Protein AF-A0A1Z4JRI4-F1 (afdb_monomer)

Radius of gyration: 15.13 Å; Cα contacts (8 Å, |Δi|>4): 203; chains: 1; bounding box: 35×37×34 Å

Nearest PDB structures (foldseek):
  8v55-assembly1_A  TM=1.954E-01  e=2.857E-01  Homo sapiens
  5c51-assembly1_A  TM=2.049E-01  e=9.123E-01  Homo sapiens
  4ztz-assembly1_A  TM=2.047E-01  e=9.698E-01  Homo sapiens
  5c53-assembly1_A  TM=2.052E-01  e=1.031E+00  Homo sapiens

Structure (mmCIF, N/CA/C/O backbone):
data_AF-A0A1Z4JRI4-F1
#
_entry.id   AF-A0A1Z4JRI4-F1
#
loop_
_atom_site.group_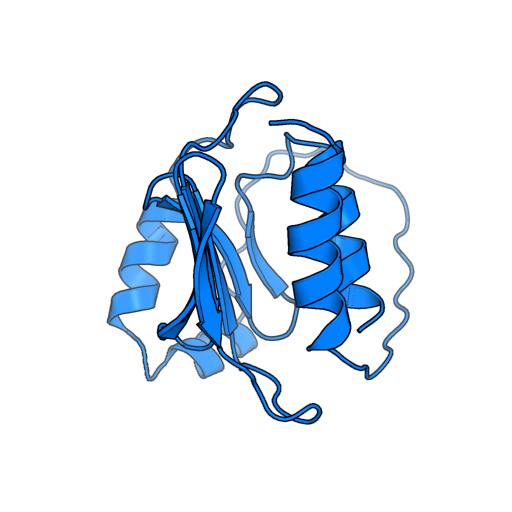PDB
_atom_site.id
_atom_site.type_symbol
_atom_site.label_atom_id
_atom_site.label_alt_id
_atom_site.label_comp_id
_atom_site.label_asym_id
_atom_site.label_entity_id
_atom_site.label_seq_id
_atom_site.pdbx_PDB_ins_code
_atom_site.Cartn_x
_atom_site.Cartn_y
_atom_site.Cartn_z
_atom_site.occupancy
_atom_site.B_iso_or_equiv
_atom_site.auth_seq_id
_atom_site.auth_comp_id
_atom_site.auth_asym_id
_atom_site.auth_atom_id
_atom_site.pdbx_PDB_model_num
ATOM 1 N N . MET A 1 1 ? -8.953 -6.701 13.574 1.00 52.91 1 MET A N 1
ATOM 2 C CA . MET A 1 1 ? -8.104 -7.818 13.108 1.00 52.91 1 MET A CA 1
ATOM 3 C C . MET A 1 1 ? -7.362 -8.381 14.302 1.00 52.91 1 MET A C 1
ATOM 5 O O . MET A 1 1 ? -7.036 -7.604 15.188 1.00 52.91 1 MET A O 1
ATOM 9 N N . SER A 1 2 ? -7.157 -9.695 14.372 1.00 51.41 2 SER A N 1
ATOM 10 C CA . SER A 1 2 ? -6.304 -10.278 15.411 1.00 51.41 2 SER A CA 1
ATOM 11 C C . SER A 1 2 ? -4.833 -10.027 15.081 1.00 51.41 2 SER A C 1
ATOM 13 O O . SER A 1 2 ? -4.451 -10.057 13.910 1.00 51.41 2 SER A O 1
ATOM 15 N N . ASP A 1 3 ? -3.997 -9.856 16.104 1.00 57.44 3 ASP A N 1
ATOM 16 C CA . ASP A 1 3 ? -2.539 -9.724 15.955 1.00 57.44 3 ASP A CA 1
ATOM 17 C C . ASP A 1 3 ? -1.917 -10.874 15.135 1.00 57.44 3 ASP A C 1
ATOM 19 O O . ASP A 1 3 ? -0.924 -10.688 14.437 1.00 57.44 3 ASP A O 1
ATOM 23 N N . SER A 1 4 ? -2.537 -12.061 15.146 1.00 60.47 4 SER A N 1
ATOM 24 C CA . SER A 1 4 ? -2.074 -13.254 14.420 1.00 60.47 4 SER A CA 1
ATOM 25 C C . SER A 1 4 ? -2.107 -13.123 12.896 1.00 60.47 4 SER A C 1
ATOM 27 O O . SER A 1 4 ? -1.266 -13.692 12.206 1.00 60.47 4 SER A O 1
ATOM 29 N N . LEU A 1 5 ? -3.093 -12.407 12.362 1.00 58.53 5 LEU A N 1
ATOM 30 C CA . LEU A 1 5 ? -3.276 -12.255 10.923 1.00 58.53 5 LEU A CA 1
ATOM 31 C C . LEU A 1 5 ? -2.278 -11.246 10.352 1.00 58.53 5 LEU A C 1
ATOM 33 O O . LEU A 1 5 ? -1.738 -11.444 9.266 1.00 58.53 5 LEU A O 1
ATOM 37 N N . TRP A 1 6 ? -1.968 -10.210 11.131 1.00 60.69 6 TRP A N 1
ATOM 38 C CA . TRP A 1 6 ? -0.897 -9.283 10.797 1.00 60.69 6 TRP A CA 1
ATOM 39 C C . TRP A 1 6 ? 0.456 -9.973 10.800 1.00 60.69 6 TRP A C 1
ATOM 41 O O . TRP A 1 6 ? 1.184 -9.867 9.820 1.00 60.69 6 TRP A O 1
ATOM 51 N N . GLN A 1 7 ? 0.749 -10.786 11.816 1.00 64.38 7 GLN A N 1
ATOM 52 C CA . GLN A 1 7 ? 1.967 -11.598 11.824 1.00 64.38 7 GLN A CA 1
ATOM 53 C C . G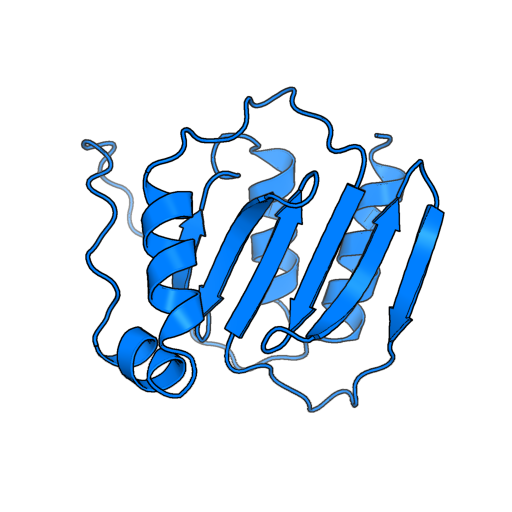LN A 1 7 ? 2.091 -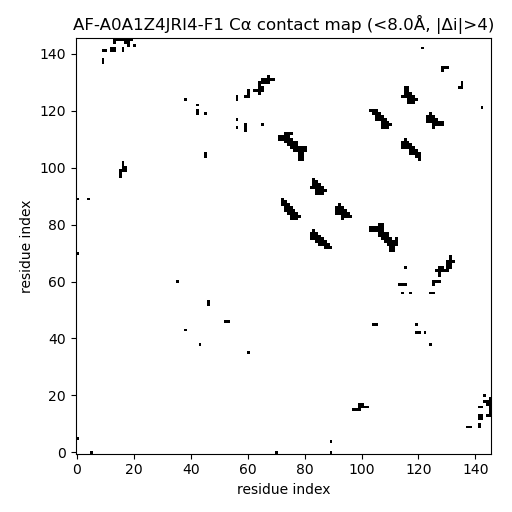12.478 10.570 1.00 64.38 7 GLN A C 1
ATOM 55 O O . GLN A 1 7 ? 3.185 -12.589 10.029 1.00 64.38 7 GLN A O 1
ATOM 60 N N . GLN A 1 8 ? 0.990 -13.034 10.053 1.00 63.03 8 GLN A N 1
ATOM 61 C CA . GLN A 1 8 ? 1.003 -13.811 8.807 1.00 63.03 8 GLN A CA 1
ATOM 62 C C . GLN A 1 8 ? 1.296 -12.963 7.565 1.00 63.03 8 GLN A C 1
ATOM 64 O O . GLN A 1 8 ? 2.129 -13.364 6.755 1.00 63.03 8 GLN A O 1
ATOM 69 N N . ILE A 1 9 ? 0.662 -11.792 7.416 1.00 63.28 9 ILE A N 1
ATOM 70 C CA . ILE A 1 9 ? 0.953 -10.867 6.305 1.00 63.28 9 ILE A CA 1
ATOM 71 C C . ILE A 1 9 ? 2.429 -10.450 6.353 1.00 63.28 9 ILE A C 1
ATOM 73 O O . ILE A 1 9 ? 3.139 -10.550 5.356 1.00 63.28 9 ILE A O 1
ATOM 77 N N . MET A 1 10 ? 2.925 -10.079 7.533 1.00 65.50 10 MET A N 1
ATOM 78 C CA . MET A 1 10 ? 4.305 -9.628 7.728 1.00 65.50 10 MET A CA 1
ATOM 79 C C . MET A 1 10 ? 5.334 -10.747 7.586 1.00 65.50 10 MET A C 1
ATOM 81 O O . MET A 1 10 ? 6.461 -10.503 7.163 1.00 65.50 10 MET A O 1
ATOM 85 N N . GLN A 1 11 ? 4.970 -11.982 7.928 1.00 67.19 11 GLN A N 1
ATOM 86 C CA . GLN A 1 11 ? 5.794 -13.155 7.663 1.00 67.19 11 GLN A CA 1
ATOM 87 C C . GLN A 1 11 ? 5.913 -13.412 6.158 1.00 67.19 11 GLN A C 1
ATOM 89 O O . GLN A 1 11 ? 7.010 -13.703 5.694 1.00 67.19 11 GLN A O 1
ATOM 94 N N . GLN A 1 12 ? 4.825 -13.265 5.398 1.00 63.75 12 GLN A N 1
ATOM 95 C CA . GLN A 1 12 ? 4.858 -13.415 3.942 1.00 63.75 12 GLN A CA 1
ATOM 96 C C . GLN A 1 12 ? 5.705 -12.322 3.282 1.00 63.75 12 GLN A C 1
ATOM 98 O O . GLN A 1 12 ? 6.562 -12.628 2.462 1.00 63.75 12 GLN A O 1
ATOM 103 N N . VAL A 1 13 ? 5.562 -11.063 3.706 1.00 59.31 13 VAL A N 1
ATOM 104 C CA . VAL A 1 13 ? 6.414 -9.963 3.218 1.00 59.31 13 VAL A CA 1
ATOM 105 C C . VAL A 1 13 ? 7.898 -10.228 3.521 1.00 59.31 13 VAL A C 1
ATOM 107 O O . VAL A 1 13 ? 8.738 -10.097 2.631 1.00 59.31 13 VAL A O 1
ATOM 110 N N . ARG A 1 14 ? 8.223 -10.688 4.740 1.00 59.31 14 ARG A N 1
ATOM 111 C CA . ARG A 1 14 ? 9.603 -11.027 5.139 1.00 59.31 14 ARG A CA 1
ATOM 112 C C . ARG A 1 14 ? 10.195 -12.216 4.393 1.00 59.31 14 ARG A C 1
ATOM 114 O O . ARG A 1 14 ? 11.386 -12.230 4.133 1.00 59.31 14 ARG A O 1
ATOM 121 N N . GLN A 1 15 ? 9.402 -13.229 4.059 1.00 54.66 15 GLN A N 1
ATOM 122 C CA . GLN A 1 15 ? 9.904 -14.390 3.314 1.00 54.66 15 GLN A CA 1
ATOM 123 C C . GLN A 1 15 ? 10.306 -14.049 1.873 1.00 54.66 15 GLN A C 1
ATOM 125 O O . GLN A 1 15 ? 11.030 -14.825 1.250 1.00 54.66 15 GLN A O 1
ATOM 130 N N . HIS A 1 16 ? 9.860 -12.902 1.360 1.00 52.66 16 HIS A N 1
ATOM 131 C CA . HIS A 1 16 ? 10.051 -12.492 -0.028 1.00 52.66 16 HIS A CA 1
ATOM 132 C C . HIS A 1 16 ? 10.887 -11.217 -0.196 1.00 52.66 16 HIS A C 1
ATOM 134 O O . HIS A 1 16 ? 11.022 -10.735 -1.316 1.00 52.66 16 HIS A O 1
ATOM 140 N N . SER A 1 17 ? 11.491 -10.727 0.889 1.00 40.75 17 SER A N 1
ATOM 141 C CA . SER A 1 17 ? 12.448 -9.616 0.898 1.00 40.75 17 SER A CA 1
ATOM 142 C C . SER A 1 17 ? 13.732 -10.130 1.584 1.00 40.75 17 SER A C 1
ATOM 144 O O . SER A 1 17 ? 13.640 -10.620 2.709 1.00 40.75 17 SER A O 1
ATOM 146 N N . ALA A 1 18 ? 14.893 -10.144 0.911 1.00 44.34 18 ALA A N 1
ATOM 147 C CA . ALA A 1 18 ? 16.208 -10.368 1.551 1.00 44.34 18 ALA A CA 1
ATOM 148 C C . ALA A 1 18 ? 17.292 -9.380 1.020 1.00 44.34 18 ALA A C 1
ATOM 150 O O . ALA A 1 18 ? 17.251 -9.051 -0.160 1.00 44.34 18 ALA A O 1
ATOM 151 N N . PRO A 1 19 ? 18.306 -8.970 1.820 1.00 50.72 19 PRO A N 1
ATOM 152 C CA . PRO A 1 19 ? 18.624 -7.551 2.065 1.00 50.72 19 PRO A CA 1
ATOM 153 C C . PRO A 1 19 ? 19.876 -7.003 1.352 1.00 50.72 19 PRO A C 1
ATOM 155 O O . PRO A 1 19 ? 20.811 -7.748 1.051 1.00 50.72 19 PRO A O 1
ATOM 158 N N . GLU A 1 20 ? 19.979 -5.668 1.264 1.00 37.22 20 GLU A N 1
ATOM 159 C CA . GLU A 1 20 ? 21.269 -4.962 1.338 1.00 37.22 20 GLU A CA 1
ATOM 160 C C . GLU A 1 20 ? 21.181 -3.778 2.322 1.00 37.22 20 GLU A C 1
ATOM 162 O O . GLU A 1 20 ? 20.343 -2.885 2.210 1.00 37.22 20 GLU A O 1
ATOM 167 N N . VAL A 1 21 ? 22.038 -3.836 3.344 1.00 36.12 21 VAL A N 1
ATOM 168 C CA . VAL A 1 21 ? 22.088 -2.964 4.524 1.00 36.12 21 VAL A CA 1
ATOM 169 C C . VAL A 1 21 ? 22.650 -1.588 4.172 1.00 36.12 21 VAL A C 1
ATOM 171 O O . VAL A 1 21 ? 23.782 -1.492 3.700 1.00 36.12 21 VAL A O 1
ATOM 174 N N . ILE A 1 22 ? 21.939 -0.518 4.539 1.00 34.94 22 ILE A N 1
ATOM 175 C CA . ILE A 1 22 ? 22.561 0.773 4.860 1.00 34.94 22 ILE A CA 1
ATOM 176 C C . ILE A 1 22 ? 22.032 1.223 6.225 1.00 34.94 22 ILE A C 1
ATOM 178 O O . ILE A 1 22 ? 20.912 1.709 6.354 1.00 34.94 22 ILE A O 1
ATOM 182 N N . GLU A 1 23 ? 22.863 1.057 7.256 1.00 38.56 23 GLU A N 1
ATOM 183 C CA . GLU A 1 23 ? 22.691 1.733 8.540 1.00 38.56 23 GLU A CA 1
ATOM 184 C C . GLU A 1 23 ? 22.886 3.241 8.334 1.00 38.56 23 GLU A C 1
ATOM 186 O O . GLU A 1 23 ? 23.992 3.691 8.027 1.00 38.56 23 GLU A O 1
ATOM 191 N N . GLN A 1 24 ? 21.840 4.040 8.545 1.00 36.19 24 GLN A N 1
ATOM 192 C CA . GLN A 1 24 ? 22.012 5.451 8.882 1.00 36.19 24 GLN A CA 1
ATOM 193 C C . GLN A 1 24 ? 21.203 5.807 10.129 1.00 36.19 24 GLN A C 1
ATOM 195 O O . GLN A 1 24 ? 19.977 5.806 10.147 1.00 36.19 24 GLN A O 1
ATOM 200 N N . SER A 1 25 ? 21.983 6.079 11.174 1.00 38.25 25 SER A N 1
ATOM 201 C CA . SER A 1 25 ? 21.680 6.756 12.432 1.00 38.25 25 SER A CA 1
ATOM 202 C C . SER A 1 25 ? 20.532 7.769 12.341 1.00 38.25 25 SER A C 1
ATOM 204 O O . SER A 1 25 ? 20.652 8.783 11.655 1.00 38.25 25 SER A O 1
ATOM 206 N N . LEU A 1 26 ? 19.465 7.530 13.104 1.00 39.00 26 LEU A N 1
ATOM 207 C CA . LEU A 1 26 ? 18.416 8.507 13.394 1.00 39.00 26 LEU A CA 1
ATOM 208 C C . LEU A 1 26 ? 18.756 9.205 14.715 1.00 39.00 26 LEU A C 1
ATOM 210 O O . LEU A 1 26 ? 18.611 8.619 15.785 1.00 39.00 26 LEU A O 1
ATOM 214 N N . ASP A 1 27 ? 19.235 10.445 14.618 1.00 40.03 27 ASP A N 1
ATOM 215 C CA . ASP A 1 27 ? 19.295 11.372 15.747 1.00 40.03 27 ASP A CA 1
ATOM 216 C C . ASP A 1 27 ? 17.917 12.017 15.961 1.00 40.03 27 ASP A C 1
ATOM 218 O O . ASP A 1 27 ? 17.269 12.487 15.022 1.00 40.03 27 ASP A O 1
ATOM 222 N N . ASP A 1 28 ? 17.504 12.066 17.226 1.00 44.88 28 ASP A N 1
ATOM 223 C CA . ASP A 1 28 ? 16.337 12.787 17.722 1.00 44.88 28 ASP A CA 1
ATOM 224 C C . ASP A 1 28 ? 16.393 14.277 17.353 1.00 44.88 28 ASP A C 1
ATOM 226 O O . ASP A 1 28 ? 17.302 14.989 17.808 1.00 44.88 28 ASP A O 1
ATOM 230 N N . ARG A 1 29 ? 15.375 14.755 16.618 1.00 44.09 29 ARG A N 1
ATOM 231 C CA . ARG A 1 29 ? 14.627 16.017 16.834 1.00 44.09 29 ARG A CA 1
ATOM 232 C C . ARG A 1 29 ? 13.884 16.452 15.568 1.00 44.09 29 ARG A C 1
ATOM 234 O O . ARG A 1 29 ? 14.499 16.792 14.570 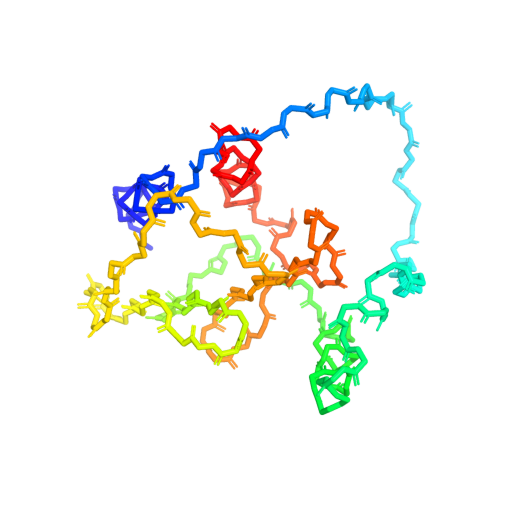1.00 44.09 29 ARG A O 1
ATOM 241 N N . ASP A 1 30 ? 12.554 16.429 15.640 1.00 36.38 30 ASP A N 1
ATOM 242 C CA . ASP A 1 30 ? 11.679 17.604 15.478 1.00 36.38 30 ASP A CA 1
ATOM 243 C C . ASP A 1 30 ? 10.274 17.178 15.022 1.00 36.38 30 ASP A C 1
ATOM 245 O O . ASP A 1 30 ? 10.009 16.846 13.868 1.00 36.38 30 ASP A O 1
ATOM 249 N N . CYS A 1 31 ? 9.336 17.221 15.974 1.00 34.16 31 CYS A N 1
ATOM 250 C CA . CYS A 1 31 ? 7.903 17.281 15.702 1.00 34.16 31 CYS A CA 1
ATOM 251 C C . CYS A 1 31 ? 7.577 18.661 15.114 1.00 34.16 31 CYS A C 1
ATOM 253 O O . CYS A 1 31 ? 7.057 19.528 15.816 1.00 34.16 31 CYS A O 1
ATOM 255 N N . GLU A 1 32 ? 7.873 18.882 13.837 1.00 36.00 32 GLU A N 1
ATOM 256 C CA . GLU A 1 32 ? 7.493 20.114 13.150 1.00 36.00 32 GLU A CA 1
ATOM 257 C C . GLU A 1 32 ? 6.684 19.791 11.890 1.00 36.00 32 GLU A C 1
ATOM 259 O O . GLU A 1 32 ? 7.177 19.196 10.940 1.00 36.00 32 GLU A O 1
ATOM 264 N N . SER A 1 33 ? 5.393 20.146 11.943 1.00 38.84 33 SER A N 1
ATOM 265 C CA . SER A 1 33 ? 4.473 20.381 10.822 1.00 38.84 33 SER 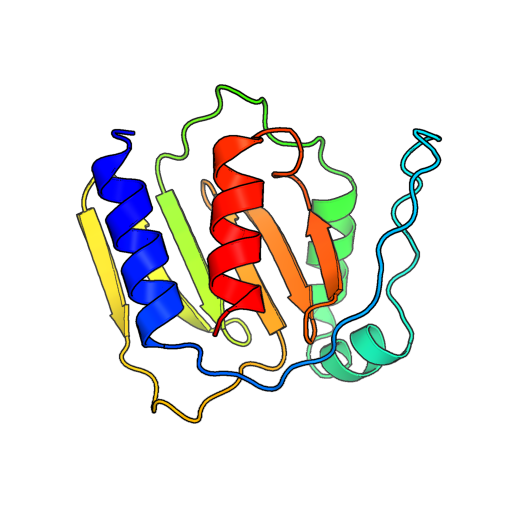A CA 1
ATOM 266 C C . SER A 1 33 ? 4.800 19.624 9.524 1.00 38.84 33 SER A C 1
ATOM 268 O O . SER A 1 33 ? 5.567 20.113 8.696 1.00 38.84 33 SER A O 1
ATOM 270 N N . LEU A 1 34 ? 4.175 18.451 9.330 1.00 36.34 34 LEU A N 1
ATOM 271 C CA . LEU A 1 34 ? 4.303 17.587 8.146 1.00 36.34 34 LEU A CA 1
ATOM 272 C C . LEU A 1 34 ? 3.892 18.314 6.847 1.00 36.34 34 LEU A C 1
ATOM 274 O O . LEU A 1 34 ? 2.833 18.068 6.268 1.00 36.34 34 LEU A O 1
ATOM 278 N N . LYS A 1 35 ? 4.754 19.192 6.332 1.00 40.62 35 LYS A N 1
ATOM 279 C CA . LYS A 1 35 ? 4.850 19.426 4.895 1.00 40.62 35 LYS A CA 1
ATOM 280 C C . LYS A 1 35 ? 5.393 18.131 4.323 1.00 40.62 35 LYS A C 1
ATOM 282 O O . LYS A 1 35 ? 6.559 17.814 4.524 1.00 40.62 35 LYS A O 1
ATOM 287 N N . LEU A 1 36 ? 4.537 17.373 3.644 1.00 46.28 36 LEU A N 1
ATOM 288 C CA . LEU A 1 36 ? 4.980 16.181 2.931 1.00 46.28 36 LEU A CA 1
ATOM 289 C C . LEU A 1 36 ? 6.135 16.597 2.005 1.00 46.28 36 LEU A C 1
ATOM 291 O O . LEU A 1 36 ? 5.906 17.477 1.166 1.00 46.28 36 LEU A O 1
ATOM 295 N N . PRO A 1 37 ? 7.343 16.028 2.145 1.00 51.69 37 PRO A N 1
ATOM 296 C CA . PRO A 1 37 ? 8.480 16.411 1.320 1.00 51.69 37 PRO A CA 1
ATOM 297 C C . PRO A 1 37 ? 8.112 16.261 -0.158 1.00 51.69 37 PRO A C 1
ATOM 299 O O . PRO A 1 37 ? 7.375 15.352 -0.544 1.00 51.69 37 PRO A O 1
ATOM 302 N N . SER A 1 38 ? 8.539 17.198 -1.005 1.00 65.94 38 SER A N 1
ATOM 303 C CA . SER A 1 38 ? 8.460 17.000 -2.455 1.00 65.94 38 SER A CA 1
ATOM 304 C C . SER A 1 38 ? 9.128 15.668 -2.798 1.00 65.94 38 SER A C 1
ATOM 306 O O . SER A 1 38 ? 10.196 15.396 -2.254 1.00 65.94 38 SER A O 1
ATOM 308 N N . ILE A 1 39 ? 8.504 14.866 -3.668 1.00 76.31 39 ILE A N 1
ATOM 309 C CA . ILE A 1 39 ? 9.044 13.569 -4.106 1.00 76.31 39 ILE A CA 1
ATOM 310 C C . ILE A 1 39 ? 10.492 13.785 -4.553 1.00 76.31 39 ILE A C 1
ATOM 312 O O . ILE A 1 39 ? 10.749 14.712 -5.329 1.00 76.31 39 ILE A O 1
ATOM 316 N N . SER A 1 40 ? 11.430 12.985 -4.040 1.00 81.00 40 SER A N 1
ATOM 317 C CA . SER A 1 40 ? 12.838 13.144 -4.396 1.00 81.00 40 SER A CA 1
ATOM 318 C C . SER A 1 40 ? 13.052 12.967 -5.903 1.00 81.00 40 SER A C 1
ATOM 320 O O . SER A 1 40 ? 12.298 12.269 -6.585 1.00 81.00 40 SER A O 1
ATOM 322 N N . GLN A 1 41 ? 14.110 13.574 -6.448 1.00 81.19 41 GLN A N 1
ATOM 323 C CA . GLN A 1 41 ? 14.439 13.408 -7.868 1.00 81.19 41 GLN A CA 1
ATOM 324 C C . GLN A 1 41 ? 14.713 11.934 -8.214 1.00 81.19 41 GLN A C 1
ATOM 326 O O . GLN A 1 41 ? 14.370 11.483 -9.303 1.00 81.19 41 GLN A O 1
ATOM 331 N N . SER A 1 42 ? 15.294 11.176 -7.281 1.00 82.38 42 SER A N 1
ATOM 332 C CA . SER A 1 42 ? 15.543 9.741 -7.434 1.00 82.38 42 SER A CA 1
ATOM 333 C C . SER A 1 42 ? 14.240 8.949 -7.522 1.00 82.38 42 SER A C 1
ATOM 335 O O . SER A 1 42 ? 14.086 8.132 -8.429 1.00 82.38 42 SER A O 1
ATOM 337 N N . ALA A 1 43 ? 13.274 9.230 -6.641 1.00 83.75 43 ALA A N 1
ATOM 338 C CA . ALA A 1 43 ? 11.965 8.592 -6.687 1.00 83.75 43 ALA A CA 1
ATOM 339 C C . ALA A 1 43 ? 11.171 8.995 -7.940 1.00 83.75 43 ALA A C 1
ATOM 341 O O . ALA A 1 43 ? 10.536 8.152 -8.569 1.00 83.75 43 ALA A O 1
ATOM 342 N N . MET A 1 44 ? 11.274 10.256 -8.370 1.00 84.06 44 MET A N 1
ATOM 343 C CA . MET A 1 44 ? 10.676 10.720 -9.624 1.00 84.06 44 MET A CA 1
ATOM 344 C C . MET A 1 44 ? 11.240 9.996 -10.850 1.00 84.06 44 MET A C 1
ATOM 346 O O . MET A 1 44 ? 10.464 9.643 -11.729 1.00 84.06 44 MET A O 1
ATOM 350 N N . SER A 1 45 ? 12.545 9.716 -10.907 1.00 86.31 45 SER A N 1
ATOM 351 C CA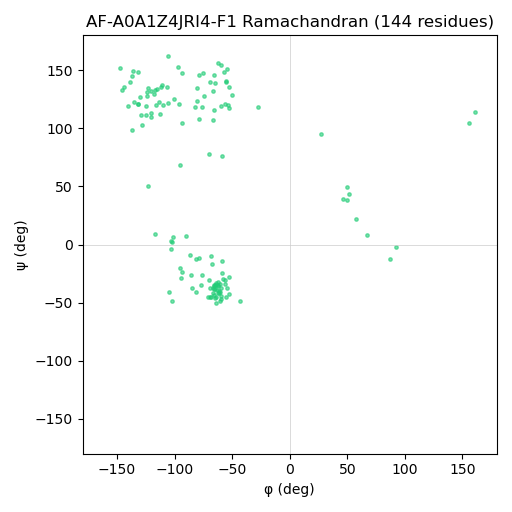 . SER A 1 45 ? 13.141 8.939 -12.009 1.00 86.31 45 SER A CA 1
ATOM 352 C C . SER A 1 45 ? 12.619 7.499 -12.063 1.00 86.31 45 SER A C 1
ATOM 354 O O . SER A 1 45 ? 12.463 6.933 -13.141 1.00 86.31 45 SER A O 1
ATOM 356 N N . VAL A 1 46 ? 12.316 6.894 -10.909 1.00 86.12 46 VAL A N 1
ATOM 357 C CA . VAL A 1 46 ? 11.684 5.564 -10.854 1.00 86.12 46 VAL A CA 1
ATOM 358 C C . VAL A 1 46 ? 10.234 5.614 -11.344 1.00 86.12 46 VAL A C 1
ATOM 360 O O . VAL A 1 46 ? 9.781 4.684 -12.013 1.00 86.12 46 VAL A O 1
ATOM 363 N N . LEU A 1 47 ? 9.522 6.695 -11.021 1.00 87.38 47 LEU A N 1
ATOM 364 C CA . LEU A 1 47 ? 8.113 6.899 -11.357 1.00 87.38 47 LEU A CA 1
ATOM 365 C C . LEU A 1 47 ? 7.884 7.512 -12.745 1.00 87.38 47 LEU A C 1
ATOM 367 O O . LEU A 1 47 ? 6.746 7.540 -13.198 1.00 87.38 47 LEU A O 1
ATOM 371 N N . GLU A 1 48 ? 8.926 7.974 -13.439 1.00 85.88 48 GLU A N 1
ATOM 372 C CA . GLU A 1 48 ? 8.828 8.584 -14.773 1.00 85.88 48 GLU A CA 1
ATOM 373 C C . GLU A 1 48 ? 8.065 7.709 -15.791 1.00 85.88 48 GLU A C 1
ATOM 375 O O . GLU A 1 48 ? 7.198 8.243 -16.487 1.00 85.88 48 GLU A O 1
ATOM 380 N N . PRO A 1 49 ? 8.271 6.375 -15.853 1.00 86.62 49 PRO A N 1
ATOM 381 C CA . PRO A 1 49 ? 7.492 5.507 -16.738 1.00 86.62 49 PRO A CA 1
ATOM 382 C C . PRO A 1 49 ? 6.014 5.357 -16.333 1.00 86.62 49 PRO A C 1
ATOM 384 O O . PRO A 1 49 ? 5.235 4.797 -17.097 1.00 86.62 49 PRO A O 1
ATOM 387 N N . TYR A 1 50 ? 5.635 5.840 -15.146 1.00 85.31 50 TYR A N 1
ATOM 388 C CA . TYR A 1 50 ? 4.341 5.654 -14.490 1.00 85.31 50 TYR A CA 1
ATOM 389 C C . TYR A 1 50 ? 3.685 7.001 -14.166 1.00 85.31 50 TYR A C 1
ATOM 391 O O . TYR A 1 50 ? 3.273 7.269 -13.036 1.00 85.31 50 TYR A O 1
ATOM 399 N N . ALA A 1 51 ? 3.608 7.888 -15.158 1.00 78.44 51 ALA A N 1
ATOM 400 C CA . ALA A 1 51 ? 3.120 9.254 -14.964 1.00 78.44 51 ALA A CA 1
ATOM 401 C C . ALA A 1 51 ? 1.706 9.326 -14.345 1.00 78.44 51 ALA A C 1
ATOM 403 O O . ALA A 1 51 ? 1.405 10.258 -13.600 1.00 78.44 51 ALA A O 1
ATOM 404 N N . GLU A 1 52 ? 0.853 8.336 -14.614 1.00 81.94 52 GLU A N 1
ATOM 405 C CA . GLU A 1 52 ? -0.476 8.201 -14.005 1.00 81.94 52 GLU A CA 1
ATOM 406 C C . GLU A 1 52 ? -0.424 7.931 -12.493 1.00 81.94 52 GLU A C 1
ATOM 408 O O . GLU A 1 52 ? -1.158 8.575 -11.742 1.00 81.94 52 GLU A O 1
ATOM 413 N N . LEU A 1 53 ? 0.532 7.121 -12.017 1.00 84.69 53 LEU A N 1
ATOM 414 C CA . LEU A 1 53 ? 0.740 6.896 -10.582 1.00 84.69 53 LEU A CA 1
ATOM 415 C C . LEU A 1 53 ? 1.121 8.190 -9.864 1.00 84.69 53 LEU A C 1
ATOM 417 O O . LEU A 1 53 ? 0.685 8.430 -8.744 1.00 84.69 53 LEU A O 1
ATOM 421 N N . VAL A 1 54 ? 1.895 9.077 -10.497 1.00 84.94 54 VAL A N 1
ATOM 422 C CA . VAL A 1 54 ? 2.285 10.356 -9.877 1.00 84.94 54 VAL A CA 1
ATOM 423 C C . VAL A 1 54 ? 1.056 11.205 -9.533 1.00 84.94 54 VAL A C 1
ATOM 425 O O . VAL A 1 54 ? 1.035 11.871 -8.492 1.00 84.94 54 VAL A O 1
ATOM 428 N N . TRP A 1 55 ? 0.018 11.185 -10.372 1.00 8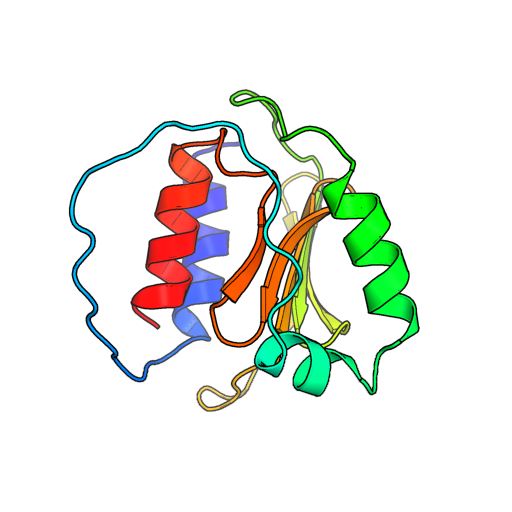4.31 55 TRP A N 1
ATOM 429 C CA . TRP A 1 55 ? -1.236 11.870 -10.068 1.00 84.31 55 TRP A CA 1
ATOM 430 C C . TRP A 1 55 ? -1.917 11.260 -8.839 1.00 84.31 55 TRP A C 1
ATOM 432 O O . TRP A 1 55 ? -2.229 11.988 -7.891 1.00 84.31 55 TRP A O 1
ATOM 442 N N . ASP A 1 56 ? -2.075 9.938 -8.813 1.00 88.00 56 ASP A N 1
ATOM 443 C CA . ASP A 1 56 ? -2.741 9.223 -7.721 1.00 88.00 56 ASP A CA 1
ATOM 444 C C . ASP A 1 56 ? -2.001 9.372 -6.390 1.00 88.00 56 ASP A C 1
ATOM 446 O O . ASP A 1 56 ? -2.620 9.628 -5.355 1.00 88.00 56 ASP A O 1
ATOM 450 N N . LEU A 1 57 ? -0.667 9.343 -6.414 1.00 89.25 57 LEU A N 1
ATOM 451 C CA . LEU A 1 57 ? 0.168 9.599 -5.244 1.00 89.25 57 LEU A CA 1
ATOM 452 C C . LEU A 1 57 ? -0.029 11.014 -4.708 1.00 89.25 57 LEU A C 1
ATOM 454 O O . LEU A 1 57 ? -0.156 11.203 -3.498 1.00 89.25 57 LEU A O 1
ATOM 458 N N . ASN A 1 58 ? -0.116 12.017 -5.583 1.00 87.38 58 ASN A N 1
ATOM 459 C CA . ASN A 1 58 ? -0.397 13.386 -5.157 1.00 87.38 58 ASN A CA 1
ATOM 460 C C . ASN A 1 58 ? -1.791 13.525 -4.532 1.00 87.38 58 ASN A C 1
ATOM 462 O O . ASN A 1 58 ? -1.945 14.284 -3.574 1.00 87.38 58 ASN A O 1
ATOM 466 N N . GLN A 1 59 ? -2.790 12.784 -5.019 1.00 88.44 59 GLN A N 1
ATOM 467 C CA . GLN A 1 59 ? -4.115 12.736 -4.394 1.00 88.44 59 GLN A CA 1
ATOM 468 C C . GLN A 1 59 ? -4.074 12.012 -3.042 1.00 88.44 59 GLN A C 1
ATOM 470 O O . GLN A 1 59 ? -4.624 12.501 -2.055 1.00 88.44 59 GLN A O 1
ATOM 475 N N . ALA A 1 60 ? -3.394 10.868 -2.961 1.00 89.75 60 ALA A N 1
ATOM 476 C CA . ALA A 1 60 ? -3.251 10.094 -1.732 1.00 89.75 60 ALA A CA 1
ATOM 477 C C . ALA A 1 60 ? -2.544 10.896 -0.632 1.00 89.75 60 ALA A C 1
ATOM 479 O O . ALA A 1 60 ? -2.993 10.893 0.512 1.00 89.75 60 ALA A O 1
ATOM 480 N N . ARG A 1 61 ? -1.500 11.653 -0.986 1.00 88.00 61 ARG A N 1
ATOM 481 C CA . ARG A 1 61 ? -0.772 12.565 -0.090 1.00 88.00 61 ARG A CA 1
ATOM 482 C C . ARG A 1 61 ? -1.658 13.635 0.543 1.00 88.00 61 ARG A C 1
ATOM 484 O O . ARG A 1 61 ? -1.389 14.069 1.654 1.00 88.00 61 ARG A O 1
ATOM 491 N N . GLN A 1 62 ? -2.720 14.061 -0.132 1.00 88.62 62 GLN A N 1
ATOM 492 C CA . GLN A 1 62 ? -3.633 15.077 0.401 1.00 88.62 62 GLN A CA 1
ATOM 493 C C . GLN A 1 62 ? -4.660 14.505 1.385 1.00 88.62 62 GLN A C 1
ATOM 495 O O . GLN A 1 62 ? -5.342 15.265 2.074 1.00 88.62 62 GLN A O 1
ATOM 500 N N . LYS A 1 63 ? -4.794 13.176 1.468 1.00 89.50 63 LYS A N 1
ATOM 501 C CA . LYS A 1 63 ? -5.722 12.531 2.397 1.00 89.50 63 LYS A CA 1
ATOM 502 C C . LYS A 1 63 ? -5.131 12.499 3.810 1.00 89.50 63 LYS A C 1
ATOM 504 O O . LYS A 1 63 ? -3.926 12.307 3.968 1.00 89.50 63 LYS A O 1
ATOM 509 N N . PRO A 1 64 ? -5.970 12.612 4.854 1.00 89.69 64 PRO A N 1
ATOM 510 C CA . PRO A 1 64 ? -5.497 12.474 6.222 1.00 89.69 64 PRO A CA 1
ATOM 511 C C . PRO A 1 64 ? -4.926 11.065 6.474 1.00 89.69 64 PRO A C 1
ATOM 513 O O . PRO A 1 64 ? -5.317 10.101 5.790 1.00 89.69 64 PRO A O 1
ATOM 516 N N . PRO A 1 65 ? -4.038 10.924 7.475 1.00 89.69 65 PRO A N 1
ATOM 517 C CA . PRO A 1 65 ? -3.633 9.624 7.992 1.00 89.69 65 PRO A CA 1
ATOM 518 C C . PRO A 1 65 ? -4.841 8.784 8.416 1.00 89.69 65 PRO A C 1
ATOM 520 O O . PRO A 1 65 ? -5.878 9.317 8.824 1.00 89.69 65 PRO A O 1
ATOM 523 N N . PHE A 1 66 ? -4.702 7.465 8.341 1.00 88.56 66 PHE A N 1
ATOM 524 C CA . PHE A 1 66 ? -5.679 6.554 8.912 1.00 88.56 66 PHE A CA 1
ATOM 525 C C . PHE A 1 66 ? -5.705 6.703 10.442 1.00 88.56 66 PHE A C 1
ATOM 527 O O . PHE A 1 66 ? -4.649 6.848 11.066 1.00 88.56 66 PHE A O 1
ATOM 534 N N . PRO A 1 67 ? -6.895 6.683 11.070 1.00 88.25 67 PRO A N 1
ATOM 535 C CA . PRO A 1 67 ? -7.003 6.705 12.523 1.00 88.25 67 PRO A CA 1
ATOM 536 C C . PRO A 1 67 ? -6.243 5.536 13.173 1.00 88.25 67 PRO A C 1
ATOM 538 O O . PRO A 1 67 ? -6.253 4.440 12.617 1.00 88.25 67 PRO A O 1
ATOM 541 N N . PRO A 1 68 ? -5.686 5.692 14.388 1.00 83.75 68 PRO A N 1
ATOM 542 C CA . PRO A 1 68 ? -4.959 4.612 15.068 1.00 83.75 68 PRO A CA 1
ATOM 543 C C . PRO A 1 68 ? -5.771 3.320 15.252 1.00 83.75 68 PRO A C 1
ATOM 545 O O . PRO A 1 68 ? -5.228 2.224 15.191 1.00 83.75 68 PRO A O 1
ATOM 548 N N . ALA A 1 69 ? -7.085 3.448 15.465 1.00 83.94 69 ALA A N 1
ATOM 549 C CA . ALA A 1 69 ? -8.009 2.327 15.649 1.00 83.94 69 ALA A CA 1
ATOM 550 C C . ALA A 1 69 ? -8.628 1.818 14.334 1.00 83.94 69 ALA A C 1
ATOM 552 O O . ALA A 1 69 ? -9.568 1.021 14.361 1.00 83.94 69 ALA A O 1
ATOM 553 N N . TYR A 1 70 ? -8.169 2.316 13.185 1.00 86.81 70 TYR A N 1
ATOM 554 C CA . TYR A 1 70 ? -8.677 1.887 11.893 1.00 86.81 70 TYR A CA 1
ATOM 555 C C . TYR A 1 70 ? -8.311 0.425 11.631 1.00 86.81 70 TYR A C 1
ATOM 557 O O . TYR A 1 70 ? -7.168 0.004 11.805 1.00 86.81 70 TYR A O 1
ATOM 565 N N . VAL A 1 71 ? -9.306 -0.349 11.203 1.00 85.94 71 VAL A N 1
ATOM 566 C CA . VAL A 1 71 ? -9.146 -1.755 10.839 1.00 85.94 71 VAL A CA 1
ATOM 567 C C . VAL A 1 71 ? -9.572 -1.892 9.380 1.00 85.94 71 VAL A C 1
ATOM 569 O O . VAL A 1 71 ? -10.769 -1.755 9.112 1.00 85.94 71 VAL A O 1
ATOM 572 N N . PRO A 1 72 ? -8.637 -2.145 8.448 1.00 88.88 72 PRO A N 1
ATOM 573 C CA . PRO A 1 72 ? -8.989 -2.346 7.050 1.00 88.88 72 PRO A CA 1
ATOM 574 C C . PRO A 1 72 ? -9.812 -3.629 6.882 1.00 88.88 72 PRO A C 1
ATOM 576 O O . PRO A 1 72 ? -9.596 -4.619 7.589 1.00 88.88 72 PRO A O 1
ATOM 579 N N . LYS A 1 73 ? -10.757 -3.619 5.940 1.00 90.94 73 LYS A N 1
ATOM 580 C CA . LYS A 1 73 ? -11.482 -4.822 5.489 1.00 90.94 73 LYS A CA 1
ATOM 581 C C . LYS A 1 73 ? -10.719 -5.560 4.398 1.00 90.94 73 LYS A C 1
ATOM 583 O O . LYS A 1 73 ? -10.873 -6.770 4.247 1.00 90.94 73 LYS A O 1
ATOM 588 N N . SER A 1 74 ? -9.893 -4.823 3.664 1.00 92.69 74 SER A N 1
ATOM 589 C CA . SER A 1 74 ? -9.013 -5.348 2.634 1.00 92.69 74 SER A CA 1
ATOM 590 C C . SER A 1 74 ? -7.631 -4.713 2.705 1.00 92.69 74 SER A C 1
ATOM 592 O O . SER A 1 74 ? -7.476 -3.531 3.020 1.00 92.69 74 SER A O 1
ATOM 594 N N . VAL A 1 75 ? -6.620 -5.519 2.402 1.00 91.38 75 VAL A N 1
ATOM 595 C CA . VAL A 1 75 ? -5.225 -5.105 2.299 1.00 91.38 75 VAL A CA 1
ATOM 596 C C . VAL A 1 75 ? -4.682 -5.661 0.997 1.00 91.38 75 VAL A C 1
ATOM 598 O O . VAL A 1 75 ? -4.683 -6.876 0.795 1.00 91.38 75 VAL A O 1
ATOM 601 N N . THR A 1 76 ? -4.206 -4.783 0.121 1.00 93.88 76 THR A N 1
ATOM 602 C CA . THR A 1 76 ? -3.519 -5.185 -1.109 1.00 93.88 76 THR A CA 1
ATOM 603 C C . THR A 1 76 ? -2.092 -4.663 -1.068 1.00 93.88 76 THR A C 1
ATOM 605 O O . THR A 1 76 ? -1.875 -3.485 -0.806 1.00 93.88 76 THR A O 1
ATOM 608 N N . ILE A 1 77 ? -1.122 -5.537 -1.320 1.00 91.00 77 ILE A N 1
ATOM 609 C CA . ILE A 1 77 ? 0.273 -5.154 -1.540 1.00 91.00 77 ILE A CA 1
ATOM 610 C C . ILE A 1 77 ? 0.541 -5.304 -3.030 1.00 91.00 77 ILE A C 1
ATOM 612 O O . ILE A 1 77 ? 0.358 -6.394 -3.583 1.00 91.00 77 ILE A O 1
ATOM 616 N N . LEU A 1 78 ? 0.957 -4.216 -3.668 1.00 91.94 78 LEU A N 1
ATOM 617 C CA . LEU A 1 78 ? 1.311 -4.168 -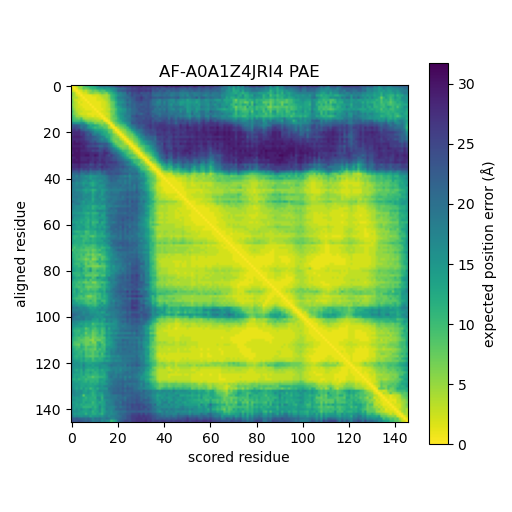5.075 1.00 91.94 78 LEU A CA 1
ATOM 618 C C . LEU A 1 78 ? 2.811 -3.944 -5.221 1.00 91.94 78 LEU A C 1
ATOM 620 O O . LEU A 1 78 ? 3.399 -3.088 -4.559 1.00 91.94 78 LEU A O 1
ATOM 624 N N . TYR A 1 79 ? 3.410 -4.700 -6.130 1.00 89.94 79 TYR A N 1
ATOM 625 C CA . TYR A 1 79 ? 4.775 -4.499 -6.592 1.00 89.94 79 TYR A CA 1
ATOM 626 C C . TYR A 1 79 ? 4.720 -4.008 -8.023 1.00 89.94 79 TYR A C 1
ATOM 628 O O . TYR A 1 79 ? 4.169 -4.693 -8.881 1.00 89.94 79 TYR A O 1
ATOM 636 N N . GLU A 1 80 ? 5.264 -2.818 -8.266 1.00 89.56 80 GLU A N 1
ATOM 637 C CA . GLU A 1 80 ? 5.257 -2.204 -9.597 1.00 89.56 80 GLU A CA 1
ATOM 638 C C . GLU A 1 80 ? 3.849 -2.163 -10.234 1.00 89.56 80 GLU A C 1
ATOM 640 O O . GLU A 1 80 ? 3.683 -2.511 -11.400 1.00 89.56 80 GLU A O 1
ATOM 645 N N . ASP A 1 81 ? 2.837 -1.787 -9.436 1.00 88.81 81 ASP A N 1
ATOM 646 C CA . ASP A 1 81 ? 1.404 -1.747 -9.799 1.00 88.81 81 ASP A CA 1
ATOM 647 C C . ASP A 1 81 ? 0.748 -3.124 -10.063 1.00 88.81 81 ASP A C 1
ATOM 649 O O . ASP A 1 81 ? -0.414 -3.239 -10.450 1.00 88.81 81 ASP A O 1
ATOM 653 N N . MET A 1 82 ? 1.453 -4.225 -9.787 1.00 89.44 82 MET A N 1
ATOM 654 C CA . MET A 1 82 ? 0.881 -5.569 -9.852 1.00 89.44 82 MET A CA 1
ATOM 655 C C . MET A 1 82 ? 0.513 -6.103 -8.462 1.00 89.44 82 MET A C 1
ATOM 657 O O . MET A 1 82 ? 1.393 -6.221 -7.605 1.00 89.44 82 MET A O 1
ATOM 661 N N . PRO A 1 83 ? -0.749 -6.525 -8.229 1.00 89.69 83 PRO A N 1
ATOM 662 C CA . PRO A 1 83 ? -1.154 -7.143 -6.972 1.00 89.69 83 PRO A CA 1
ATOM 663 C C . PRO A 1 83 ? -0.347 -8.410 -6.690 1.00 89.69 83 PRO A C 1
ATOM 665 O O . PRO A 1 83 ? -0.392 -9.388 -7.450 1.00 89.69 83 PRO A O 1
ATOM 668 N N . PHE A 1 84 ? 0.376 -8.386 -5.578 1.00 86.50 84 PHE A N 1
ATOM 669 C CA . PHE A 1 84 ? 1.221 -9.476 -5.115 1.00 86.50 84 PHE A CA 1
ATOM 670 C C . PHE A 1 84 ? 0.544 -10.255 -3.988 1.00 86.50 84 PHE A C 1
ATOM 672 O O . PHE A 1 84 ? 0.428 -11.481 -4.052 1.00 86.50 84 PHE A O 1
ATOM 679 N N . ILE A 1 85 ? 0.025 -9.528 -3.000 1.00 88.12 85 ILE A N 1
ATOM 680 C CA . ILE A 1 85 ? -0.793 -10.066 -1.915 1.00 88.12 85 ILE A CA 1
ATOM 681 C C . ILE A 1 85 ? -2.124 -9.329 -1.929 1.00 88.12 85 ILE A C 1
ATOM 683 O O . ILE A 1 85 ? -2.155 -8.102 -2.006 1.00 88.12 85 ILE A O 1
ATOM 687 N N . ARG A 1 86 ? -3.221 -10.073 -1.811 1.00 90.44 86 ARG A N 1
ATOM 688 C CA . ARG A 1 86 ? -4.537 -9.522 -1.503 1.00 90.44 86 ARG A CA 1
ATOM 689 C C . ARG A 1 86 ? -5.153 -10.310 -0.366 1.00 90.44 86 ARG A C 1
ATOM 691 O O . ARG A 1 86 ? -5.248 -11.538 -0.412 1.00 90.44 86 ARG A O 1
ATOM 698 N N . TRP A 1 87 ? -5.556 -9.577 0.653 1.00 88.69 87 TRP A N 1
ATOM 699 C CA . TRP A 1 87 ? -6.298 -10.070 1.793 1.00 88.69 87 TRP A CA 1
ATOM 700 C C . TRP A 1 87 ? -7.625 -9.322 1.868 1.00 88.69 87 TRP A C 1
ATOM 702 O O . TRP A 1 87 ? -7.641 -8.097 1.777 1.00 88.69 87 TRP A O 1
ATOM 712 N N . GLU A 1 88 ? -8.724 -10.052 2.028 1.00 89.69 88 GLU A N 1
ATOM 713 C CA . GLU A 1 88 ? -10.086 -9.521 2.112 1.00 89.69 88 GLU A CA 1
ATOM 714 C C . GLU A 1 88 ? -10.897 -10.356 3.105 1.00 89.69 88 GLU A C 1
ATOM 716 O O . GLU A 1 88 ? -10.814 -11.585 3.108 1.00 89.69 88 GLU A O 1
ATOM 721 N N . ASP A 1 89 ? -11.666 -9.692 3.970 1.00 85.38 89 ASP A N 1
ATOM 722 C CA . ASP A 1 89 ? -12.636 -10.324 4.878 1.00 85.38 89 ASP A CA 1
ATOM 723 C C . ASP A 1 89 ? -12.080 -11.516 5.687 1.00 85.38 89 ASP A C 1
ATOM 725 O O . ASP A 1 89 ? -12.754 -12.515 5.947 1.00 85.38 89 ASP A O 1
ATOM 729 N N . GLY A 1 90 ? -10.824 -11.414 6.131 1.00 76.75 90 GLY A N 1
ATOM 730 C CA . GLY A 1 90 ? -10.190 -12.449 6.951 1.00 76.75 90 GLY A CA 1
ATOM 731 C C . GLY A 1 90 ? -9.415 -13.506 6.176 1.00 76.75 90 GLY A C 1
ATOM 732 O O . GLY A 1 90 ? -8.781 -14.340 6.819 1.00 76.75 90 GLY A O 1
ATOM 733 N N . GLN A 1 91 ? -9.395 -13.470 4.843 1.00 81.81 91 GLN A N 1
ATOM 734 C CA . GLN A 1 91 ? -8.756 -14.500 4.025 1.00 81.81 91 GLN A CA 1
ATOM 735 C C . GLN A 1 91 ? -7.847 -13.906 2.950 1.00 81.81 91 GLN A C 1
ATOM 737 O O . GLN A 1 91 ? -8.097 -12.833 2.411 1.00 81.81 91 GLN A O 1
ATOM 742 N N . PHE A 1 92 ? -6.777 -14.627 2.615 1.00 84.31 92 PHE A N 1
ATOM 743 C CA . PHE A 1 92 ? -5.967 -14.295 1.450 1.00 84.31 92 PHE A CA 1
ATOM 744 C C . PHE A 1 92 ? -6.698 -14.731 0.181 1.00 84.31 92 PHE A C 1
ATOM 746 O O . PHE A 1 92 ? -6.958 -15.918 -0.010 1.00 84.31 92 PHE A O 1
ATOM 753 N N . THR A 1 93 ? -7.012 -13.774 -0.685 1.00 89.56 93 THR A N 1
ATOM 754 C CA . THR A 1 93 ? -7.628 -14.020 -1.995 1.00 89.56 93 THR A CA 1
ATOM 755 C C . THR A 1 93 ? -6.585 -14.087 -3.108 1.00 89.56 93 THR A C 1
ATOM 757 O O . THR A 1 93 ? -6.832 -14.693 -4.150 1.00 89.56 93 THR A O 1
ATOM 760 N N . LEU A 1 94 ? -5.390 -13.531 -2.875 1.00 84.25 94 LEU A N 1
ATOM 761 C CA . LEU A 1 94 ? -4.241 -13.632 -3.768 1.00 84.25 94 LEU A CA 1
ATOM 762 C C . LEU A 1 94 ? -2.941 -13.687 -2.966 1.00 84.25 94 LEU A C 1
ATOM 764 O O . LEU A 1 94 ? -2.708 -12.853 -2.094 1.00 84.25 94 LEU A O 1
ATOM 768 N N . ILE A 1 95 ? -2.073 -14.632 -3.319 1.00 85.50 95 ILE A N 1
ATOM 769 C CA . ILE A 1 95 ? -0.665 -14.650 -2.917 1.00 85.50 95 ILE A CA 1
ATOM 770 C C . ILE A 1 95 ? 0.124 -15.127 -4.133 1.00 85.50 95 ILE A C 1
ATOM 772 O O . ILE A 1 95 ? -0.111 -16.230 -4.634 1.00 85.50 95 ILE A O 1
ATOM 776 N N . ARG A 1 96 ? 1.028 -14.292 -4.642 1.00 81.69 96 ARG A N 1
ATOM 777 C CA . ARG A 1 96 ? 1.974 -14.680 -5.693 1.00 81.69 96 ARG A CA 1
ATOM 778 C C . ARG A 1 96 ? 3.309 -15.067 -5.067 1.00 81.69 96 ARG A C 1
ATOM 780 O O . ARG A 1 96 ? 3.676 -14.563 -4.017 1.00 81.69 96 ARG A O 1
ATOM 787 N N . ASN A 1 97 ? 4.048 -15.933 -5.752 1.00 74.81 97 ASN A N 1
ATOM 788 C CA . ASN A 1 97 ? 5.430 -16.234 -5.396 1.00 74.81 97 ASN A CA 1
ATOM 789 C C . ASN A 1 97 ? 6.349 -15.375 -6.265 1.00 74.81 97 ASN A C 1
ATOM 791 O O . ASN A 1 97 ? 6.312 -15.494 -7.492 1.00 74.81 97 ASN A O 1
ATOM 795 N N . CYS A 1 98 ? 7.174 -14.540 -5.638 1.00 65.38 98 CYS A N 1
ATOM 796 C CA . CYS A 1 98 ? 8.282 -13.875 -6.314 1.00 65.38 98 CYS A CA 1
ATOM 797 C C . CYS A 1 98 ? 9.563 -14.701 -6.140 1.00 65.38 98 CYS A C 1
ATOM 799 O O . CYS A 1 98 ? 9.744 -15.343 -5.102 1.00 65.38 98 CYS A O 1
ATOM 801 N N . PRO A 1 99 ? 10.469 -14.697 -7.131 1.00 69.88 99 PRO A N 1
ATOM 802 C CA . PRO A 1 99 ? 11.827 -15.180 -6.924 1.00 69.88 99 PRO A CA 1
ATOM 803 C C . PRO A 1 99 ? 12.476 -14.427 -5.755 1.00 69.88 99 PRO A C 1
ATOM 805 O O . PRO A 1 99 ? 12.330 -13.213 -5.669 1.00 69.88 99 PRO A O 1
ATOM 808 N N . ASN A 1 100 ? 13.247 -15.114 -4.907 1.00 59.38 100 ASN A N 1
ATOM 809 C CA . ASN A 1 100 ? 13.882 -14.513 -3.719 1.00 59.38 100 ASN A CA 1
ATOM 810 C C . ASN A 1 100 ? 14.835 -13.337 -4.014 1.00 59.38 100 ASN A C 1
ATOM 812 O O . ASN A 1 100 ? 15.236 -12.647 -3.090 1.00 59.38 100 ASN A O 1
ATOM 816 N N . ALA A 1 101 ? 15.231 -13.138 -5.273 1.00 71.81 101 ALA A N 1
ATOM 817 C CA . ALA A 1 101 ? 16.102 -12.043 -5.707 1.00 71.81 101 ALA A CA 1
ATOM 818 C C . ALA A 1 101 ? 15.334 -10.890 -6.382 1.00 71.81 101 ALA A C 1
ATOM 820 O O . ALA A 1 101 ? 15.945 -10.007 -6.983 1.00 71.81 101 ALA A O 1
ATOM 821 N N . TYR A 1 102 ? 13.999 -10.937 -6.390 1.00 76.12 102 TYR A N 1
ATOM 822 C CA . TYR A 1 102 ? 13.199 -9.884 -6.995 1.00 76.12 102 TYR A CA 1
ATOM 823 C C . TYR A 1 102 ? 13.027 -8.721 -6.019 1.00 76.12 102 TYR A C 1
ATOM 825 O O . TYR A 1 102 ? 12.410 -8.867 -4.968 1.00 76.12 102 TYR A O 1
ATOM 833 N N . HIS A 1 103 ? 13.527 -7.558 -6.425 1.00 77.12 103 HIS A N 1
ATOM 834 C CA . HIS A 1 103 ? 13.368 -6.303 -5.707 1.00 77.12 103 HIS A CA 1
ATOM 835 C C . HIS A 1 103 ? 12.484 -5.365 -6.527 1.00 77.12 103 HIS A C 1
ATOM 837 O O . HIS A 1 103 ? 12.901 -4.937 -7.609 1.00 77.12 103 HIS A O 1
ATOM 843 N N . PRO A 1 104 ? 11.266 -5.050 -6.060 1.00 83.88 104 PRO A N 1
ATOM 844 C CA . PRO A 1 104 ? 10.403 -4.128 -6.776 1.00 83.88 104 PRO A CA 1
ATOM 845 C C . PRO A 1 104 ? 10.972 -2.710 -6.697 1.00 83.88 104 PRO A C 1
ATOM 847 O O . PRO A 1 104 ? 11.421 -2.263 -5.641 1.00 83.88 104 PRO A O 1
ATOM 850 N N . ARG A 1 105 ? 10.905 -1.963 -7.805 1.00 87.25 105 ARG A N 1
ATOM 851 C CA . ARG A 1 105 ? 11.318 -0.547 -7.822 1.00 87.25 105 ARG A CA 1
ATOM 852 C C . ARG A 1 105 ? 10.466 0.322 -6.896 1.00 87.25 105 ARG A C 1
ATOM 854 O O . ARG A 1 105 ? 10.956 1.293 -6.321 1.00 87.25 105 ARG A O 1
ATOM 861 N N . PHE A 1 106 ? 9.194 -0.032 -6.750 1.00 89.44 106 PHE A N 1
ATOM 862 C CA . PHE A 1 106 ? 8.293 0.573 -5.784 1.00 89.44 106 PHE A CA 1
ATOM 863 C C . PHE A 1 106 ? 7.272 -0.440 -5.270 1.00 89.44 106 PHE A C 1
ATOM 865 O O . PHE A 1 106 ? 6.903 -1.392 -5.963 1.00 89.44 106 PHE A O 1
ATOM 872 N N . THR A 1 107 ? 6.818 -0.208 -4.044 1.00 90.56 107 THR A N 1
ATOM 873 C CA . THR A 1 107 ? 5.798 -1.007 -3.365 1.00 90.56 107 THR A CA 1
ATOM 874 C C . THR A 1 107 ? 4.656 -0.104 -2.942 1.00 90.56 107 THR A C 1
ATOM 876 O O . THR A 1 107 ? 4.877 0.922 -2.300 1.00 90.56 107 THR A O 1
ATOM 879 N N . GLU A 1 108 ? 3.432 -0.513 -3.244 1.00 92.75 108 GLU A N 1
ATOM 880 C CA . GLU A 1 108 ? 2.226 0.123 -2.734 1.00 92.75 108 GLU A CA 1
ATOM 881 C C . GLU A 1 108 ? 1.516 -0.806 -1.753 1.00 92.75 108 GLU A C 1
ATOM 883 O O . GLU A 1 108 ? 1.356 -1.998 -2.004 1.00 92.75 108 GLU A O 1
ATOM 888 N N . ILE A 1 109 ? 1.046 -0.247 -0.642 1.00 92.69 109 ILE A N 1
ATOM 889 C CA . ILE A 1 109 ? 0.135 -0.914 0.280 1.00 92.69 109 ILE A CA 1
ATOM 890 C C . ILE A 1 109 ? -1.167 -0.132 0.285 1.00 92.69 109 ILE A C 1
ATOM 892 O O . ILE A 1 109 ? -1.201 1.047 0.649 1.00 92.69 109 ILE A O 1
ATOM 896 N N . GLN A 1 110 ? -2.243 -0.810 -0.089 1.00 94.94 110 GLN A N 1
ATOM 897 C CA . GLN A 1 110 ? -3.593 -0.278 -0.105 1.00 94.94 110 GLN A CA 1
ATOM 898 C C . GLN A 1 110 ? -4.408 -0.859 1.042 1.00 94.94 110 GLN A C 1
ATOM 900 O O . GLN A 1 110 ? -4.391 -2.068 1.273 1.00 94.94 110 GLN A O 1
ATOM 905 N N . PHE A 1 111 ? -5.158 0.006 1.715 1.00 94.12 111 PHE A N 1
ATOM 906 C CA . PHE A 1 111 ? -6.204 -0.340 2.668 1.00 94.12 111 PHE A CA 1
ATOM 907 C C . PHE A 1 111 ? -7.549 0.085 2.099 1.00 94.12 111 PHE A C 1
ATOM 909 O O . PHE A 1 111 ? -7.726 1.264 1.795 1.00 94.12 111 PHE A O 1
ATOM 916 N N . ASP A 1 112 ? -8.487 -0.854 1.965 1.00 94.38 112 ASP A N 1
ATOM 917 C CA . ASP A 1 112 ? -9.822 -0.579 1.412 1.00 94.38 112 ASP A CA 1
ATOM 918 C C . ASP A 1 112 ? -9.756 0.187 0.077 1.00 94.38 112 ASP A C 1
ATOM 920 O O . ASP A 1 112 ? -10.390 1.229 -0.094 1.00 94.38 112 ASP A O 1
ATOM 924 N N . ASP A 1 113 ? -8.916 -0.318 -0.837 1.00 93.00 113 ASP A N 1
ATOM 925 C CA . ASP A 1 113 ? -8.611 0.249 -2.163 1.00 93.00 113 ASP A CA 1
ATOM 926 C C . ASP A 1 113 ? -8.059 1.691 -2.135 1.00 93.00 113 ASP A C 1
ATOM 928 O O . ASP A 1 113 ? -8.123 2.433 -3.116 1.00 93.00 113 ASP A O 1
ATOM 932 N N . GLN A 1 114 ? -7.501 2.124 -1.001 1.00 94.19 114 GLN A N 1
ATOM 933 C CA . GLN A 1 114 ? -6.817 3.408 -0.878 1.00 94.19 114 GLN A CA 1
ATOM 934 C C . GLN A 1 114 ? -5.351 3.218 -0.528 1.00 94.19 114 GLN A C 1
ATOM 936 O O . GLN A 1 114 ? -5.033 2.553 0.456 1.00 94.19 114 GLN A O 1
ATOM 941 N N . THR A 1 115 ? -4.464 3.918 -1.236 1.00 94.31 115 THR A N 1
ATOM 942 C CA . THR A 1 115 ? -3.043 3.992 -0.890 1.00 94.31 115 THR A CA 1
ATOM 943 C C . THR A 1 115 ? -2.868 4.424 0.567 1.00 94.31 115 THR A C 1
ATOM 945 O O . THR A 1 115 ? -3.286 5.518 0.975 1.00 94.31 115 THR A O 1
ATOM 948 N N . ALA A 1 116 ? -2.271 3.536 1.354 1.00 92.88 116 ALA A N 1
ATOM 949 C CA . ALA A 1 116 ? -1.956 3.719 2.763 1.00 92.88 116 ALA A CA 1
ATOM 950 C C . ALA A 1 116 ? -0.460 3.972 2.962 1.00 92.88 116 ALA A C 1
ATOM 952 O O . ALA A 1 116 ? -0.081 4.863 3.724 1.00 92.88 116 ALA A O 1
ATOM 953 N N . LEU A 1 117 ? 0.374 3.247 2.221 1.00 91.38 117 LEU A N 1
ATOM 954 C CA . LEU A 1 117 ? 1.816 3.441 2.155 1.00 91.38 117 LEU A CA 1
ATOM 955 C C . LEU A 1 117 ? 2.267 3.282 0.702 1.00 91.38 117 LEU A C 1
ATOM 957 O O . LEU A 1 117 ? 1.791 2.389 0.007 1.00 91.38 117 LEU A O 1
ATOM 961 N N . PHE A 1 118 ? 3.188 4.125 0.253 1.00 91.81 118 PHE A N 1
ATOM 962 C CA . PHE A 1 118 ? 3.854 3.958 -1.033 1.00 91.81 118 PHE A CA 1
ATOM 963 C C . PHE A 1 118 ? 5.346 4.200 -0.861 1.00 91.81 118 PHE A C 1
ATOM 965 O O . PHE A 1 118 ? 5.745 5.274 -0.405 1.00 91.81 118 PHE A O 1
ATOM 972 N N . LEU A 1 119 ? 6.147 3.201 -1.216 1.00 89.88 119 LEU A N 1
ATOM 973 C CA . LEU A 1 119 ? 7.594 3.187 -1.059 1.00 89.88 119 LEU A CA 1
ATOM 974 C C . LEU A 1 119 ? 8.264 3.153 -2.428 1.00 89.88 119 LEU A C 1
ATOM 976 O O . LEU A 1 119 ? 7.904 2.324 -3.258 1.00 89.88 119 LEU A O 1
ATOM 980 N N . VAL A 1 120 ? 9.281 3.982 -2.639 1.00 87.31 120 VAL A N 1
ATOM 981 C CA . VAL A 1 120 ? 10.157 3.934 -3.816 1.00 87.31 120 VAL A CA 1
ATOM 982 C C . VAL A 1 120 ? 11.578 3.706 -3.338 1.00 87.31 120 VAL A C 1
ATOM 984 O O . VAL A 1 120 ? 12.128 4.564 -2.657 1.00 87.31 120 VAL A O 1
ATOM 987 N N . SER A 1 121 ? 12.168 2.551 -3.652 1.00 76.44 121 SER A N 1
ATOM 988 C CA . SER A 1 121 ? 13.521 2.192 -3.188 1.00 76.44 121 SER A CA 1
ATOM 989 C C . SER A 1 121 ? 13.757 2.452 -1.684 1.00 76.44 121 SER A C 1
ATOM 991 O O . SER A 1 121 ? 14.809 2.949 -1.294 1.00 76.44 121 SER A O 1
ATOM 993 N N . GLY A 1 122 ? 12.754 2.176 -0.840 1.00 72.19 122 GLY A N 1
ATOM 994 C CA . GLY A 1 122 ? 12.796 2.420 0.611 1.00 72.19 122 GLY A CA 1
ATOM 995 C C . GLY A 1 122 ? 12.367 3.824 1.068 1.00 72.19 122 GLY A C 1
ATOM 996 O O . GLY A 1 122 ? 12.096 4.017 2.248 1.00 72.19 122 GLY A O 1
ATOM 997 N N . GLU A 1 123 ? 12.223 4.797 0.165 1.00 81.69 123 GLU A N 1
ATOM 998 C CA . GLU A 1 123 ? 11.701 6.134 0.476 1.00 81.69 123 GLU A CA 1
ATOM 999 C C . GLU A 1 123 ? 10.167 6.117 0.543 1.00 81.69 123 GLU A C 1
ATOM 1001 O O . GLU A 1 123 ? 9.500 5.770 -0.432 1.00 81.69 123 GLU A O 1
ATOM 1006 N N . ALA A 1 124 ? 9.585 6.537 1.670 1.00 85.94 124 ALA A N 1
ATOM 1007 C CA . ALA A 1 124 ? 8.137 6.668 1.802 1.00 85.94 124 ALA A CA 1
ATOM 1008 C C . ALA A 1 124 ? 7.615 7.951 1.135 1.00 85.94 124 ALA A C 1
ATOM 1010 O O . ALA A 1 124 ? 7.767 9.053 1.658 1.00 85.94 124 ALA A O 1
ATOM 1011 N N . ILE A 1 125 ? 6.933 7.793 -0.001 1.00 88.94 125 ILE A N 1
ATOM 1012 C CA . ILE A 1 125 ? 6.315 8.888 -0.766 1.00 88.94 125 ILE A CA 1
ATOM 1013 C C . ILE A 1 125 ? 4.921 9.230 -0.229 1.00 88.94 125 ILE A C 1
ATOM 1015 O O . ILE A 1 125 ? 4.518 10.395 -0.165 1.00 88.94 125 ILE A O 1
ATOM 1019 N N . VAL A 1 126 ? 4.179 8.201 0.178 1.00 89.94 126 VAL A N 1
ATOM 1020 C CA . VAL A 1 126 ? 2.917 8.309 0.916 1.00 89.94 126 VAL A CA 1
ATOM 1021 C C . VAL A 1 126 ? 3.094 7.513 2.194 1.00 89.94 126 VAL A C 1
ATOM 1023 O O . VAL A 1 126 ? 3.435 6.339 2.118 1.00 89.94 126 VAL A O 1
ATOM 1026 N N . ASN A 1 127 ? 2.810 8.112 3.349 1.00 90.19 127 ASN A N 1
ATOM 1027 C CA . ASN A 1 127 ? 2.690 7.393 4.613 1.00 90.19 127 ASN A CA 1
ATOM 1028 C C . ASN A 1 127 ? 1.473 7.914 5.381 1.00 90.19 127 ASN A C 1
ATOM 1030 O O . ASN A 1 127 ? 1.518 8.952 6.038 1.00 90.19 127 ASN A O 1
ATOM 1034 N N . ARG A 1 128 ? 0.364 7.185 5.275 1.00 91.12 128 ARG A N 1
ATOM 1035 C CA . ARG A 1 128 ? -0.881 7.460 6.003 1.00 91.12 128 ARG A CA 1
ATOM 1036 C C . ARG A 1 128 ? -1.066 6.526 7.193 1.00 91.12 128 ARG A C 1
ATOM 1038 O O . ARG A 1 128 ? -2.083 6.616 7.870 1.00 91.12 128 ARG A O 1
ATOM 1045 N N . ILE A 1 129 ? -0.104 5.648 7.451 1.00 87.31 129 ILE A N 1
ATOM 1046 C CA . ILE A 1 129 ? -0.164 4.639 8.509 1.00 87.31 129 ILE A CA 1
ATOM 1047 C C . ILE A 1 129 ? 0.674 5.006 9.737 1.00 87.31 129 ILE A C 1
ATOM 1049 O O . ILE A 1 129 ? 0.616 4.292 10.727 1.00 87.31 129 ILE A O 1
ATOM 1053 N N . GLY A 1 130 ? 1.414 6.120 9.722 1.00 79.94 130 GLY A N 1
ATOM 1054 C CA . GLY A 1 130 ? 2.281 6.518 10.841 1.00 79.94 130 GLY A CA 1
ATOM 1055 C C . GLY A 1 130 ? 1.558 6.704 12.185 1.00 79.94 130 GLY A C 1
ATOM 1056 O O . GLY A 1 130 ? 2.160 6.535 13.237 1.00 79.94 130 GLY A O 1
ATOM 1057 N N . ALA A 1 131 ? 0.250 6.986 12.176 1.00 76.88 131 ALA A N 1
ATOM 1058 C CA . ALA A 1 131 ? -0.563 7.045 13.396 1.00 76.88 131 ALA A CA 1
ATOM 1059 C C . ALA A 1 131 ? -0.978 5.654 13.927 1.00 76.88 131 ALA A C 1
ATOM 1061 O O . ALA A 1 131 ? -1.472 5.535 15.048 1.00 76.88 131 ALA A O 1
ATOM 1062 N N . MET A 1 132 ? -0.783 4.597 13.138 1.00 78.62 132 MET A N 1
ATOM 1063 C CA . MET A 1 132 ? -1.032 3.201 13.493 1.00 78.62 132 MET A CA 1
ATOM 1064 C C . MET A 1 132 ? 0.279 2.573 13.986 1.00 78.62 132 MET A C 1
ATOM 1066 O O . MET A 1 132 ? 0.848 1.727 13.304 1.00 78.62 132 MET A O 1
ATOM 1070 N N . ALA A 1 133 ? 0.771 3.009 15.153 1.00 62.88 133 ALA A N 1
ATOM 1071 C CA . ALA A 1 133 ? 2.109 2.686 15.680 1.00 62.88 133 ALA A CA 1
ATOM 1072 C C . ALA A 1 133 ? 2.515 1.207 15.513 1.00 62.88 133 ALA A C 1
ATOM 1074 O O . ALA A 1 133 ? 3.560 0.906 14.948 1.00 62.88 133 ALA A O 1
ATOM 1075 N N . THR A 1 134 ? 1.636 0.274 15.888 1.00 66.62 134 THR A N 1
ATOM 1076 C CA . THR A 1 134 ? 1.893 -1.171 15.766 1.00 66.62 134 THR A CA 1
ATOM 1077 C C . THR A 1 134 ? 2.092 -1.633 14.321 1.00 66.62 134 THR A C 1
ATOM 1079 O O . THR A 1 134 ? 2.864 -2.550 14.064 1.00 66.62 134 THR A O 1
ATOM 1082 N N . PHE A 1 135 ? 1.389 -1.022 13.371 1.00 65.69 135 PHE A N 1
ATOM 1083 C CA . PHE A 1 135 ? 1.454 -1.399 11.964 1.00 65.69 135 PHE A CA 1
ATOM 1084 C C . PHE A 1 135 ? 2.673 -0.784 11.266 1.00 65.69 135 PHE A C 1
ATOM 1086 O O . PHE A 1 135 ? 3.343 -1.470 10.498 1.00 65.69 135 PHE A O 1
ATOM 1093 N N . ALA A 1 136 ? 2.988 0.480 11.570 1.00 60.56 136 ALA A N 1
ATOM 1094 C CA . ALA A 1 136 ? 4.166 1.162 11.038 1.00 60.56 136 ALA A CA 1
ATOM 1095 C C . ALA A 1 136 ? 5.467 0.447 11.447 1.00 60.56 136 ALA A C 1
ATOM 1097 O O . ALA A 1 136 ? 6.262 0.090 10.582 1.00 60.56 136 ALA A O 1
ATOM 1098 N N . GLU A 1 137 ? 5.622 0.122 12.735 1.00 62.09 137 GLU A N 1
ATOM 1099 C CA . GLU A 1 137 ? 6.800 -0.587 13.258 1.00 62.09 137 GLU A CA 1
ATOM 1100 C C . GLU A 1 137 ? 6.975 -1.980 12.637 1.00 62.09 137 GLU A C 1
ATOM 1102 O O . GLU A 1 137 ? 8.082 -2.394 12.291 1.00 62.09 137 GLU A O 1
ATOM 1107 N N . GLN A 1 138 ? 5.877 -2.724 12.473 1.00 64.31 138 GLN A N 1
ATOM 1108 C CA . GLN A 1 138 ? 5.926 -4.052 11.866 1.00 64.31 138 GLN A CA 1
ATOM 1109 C C . GLN A 1 138 ? 6.357 -3.984 10.398 1.00 64.31 138 GLN A C 1
ATOM 1111 O O . GLN A 1 138 ? 7.092 -4.863 9.942 1.00 64.31 138 GLN A O 1
ATOM 1116 N N . LEU A 1 139 ? 5.906 -2.963 9.659 1.00 63.47 139 LEU A N 1
ATOM 1117 C CA . LEU A 1 139 ? 6.254 -2.763 8.250 1.00 63.47 139 LEU A CA 1
ATOM 1118 C C . LEU A 1 139 ? 7.694 -2.340 8.063 1.00 63.47 139 LEU A C 1
ATOM 1120 O O . LEU A 1 139 ? 8.381 -2.933 7.236 1.00 63.47 139 LEU A O 1
ATOM 1124 N N . GLU A 1 140 ? 8.166 -1.390 8.860 1.00 58.00 140 GLU A N 1
ATOM 1125 C CA . GLU A 1 140 ? 9.573 -1.004 8.859 1.00 58.00 140 GLU A CA 1
ATOM 1126 C C . GLU A 1 140 ? 10.464 -2.223 9.117 1.00 58.00 140 GLU A C 1
ATOM 1128 O O . GLU A 1 140 ? 11.387 -2.476 8.353 1.00 58.00 140 GLU A O 1
ATOM 1133 N N . GLN A 1 141 ? 10.136 -3.076 10.092 1.00 57.69 141 GLN A N 1
ATOM 1134 C CA . GLN A 1 141 ? 10.902 -4.304 10.338 1.00 57.69 141 GLN A CA 1
ATOM 1135 C C . GLN A 1 141 ? 10.859 -5.309 9.181 1.00 57.69 141 GLN A C 1
ATOM 1137 O O . GLN A 1 141 ? 11.842 -6.011 8.953 1.00 57.69 141 GLN A O 1
ATOM 1142 N N . ALA A 1 142 ? 9.742 -5.420 8.462 1.00 56.62 142 ALA A N 1
ATOM 1143 C CA . ALA A 1 142 ? 9.636 -6.343 7.333 1.00 56.62 142 ALA A CA 1
ATOM 1144 C C . ALA A 1 142 ? 10.351 -5.846 6.071 1.00 56.62 142 ALA A C 1
ATOM 1146 O O . ALA A 1 142 ? 10.747 -6.670 5.254 1.00 56.62 142 ALA A O 1
ATOM 1147 N N . VAL A 1 143 ? 10.503 -4.529 5.929 1.00 49.22 143 VAL A N 1
ATOM 1148 C CA . VAL A 1 143 ? 11.139 -3.881 4.774 1.00 49.22 143 VAL A CA 1
ATOM 1149 C C . VAL A 1 143 ? 12.630 -3.600 5.017 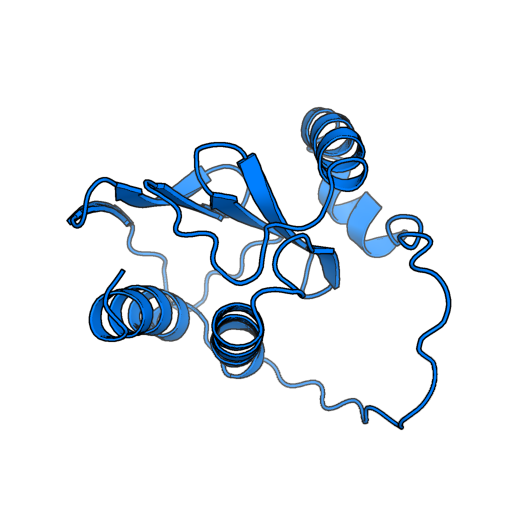1.00 49.22 143 VAL A C 1
ATOM 1151 O O . VAL A 1 143 ? 13.392 -3.588 4.063 1.00 49.22 143 VAL A O 1
ATOM 1154 N N . VAL A 1 144 ? 13.060 -3.394 6.271 1.00 40.84 144 VAL A N 1
ATOM 1155 C CA . VAL A 1 144 ? 14.456 -3.069 6.649 1.00 40.84 144 VAL A CA 1
ATOM 1156 C C . VAL A 1 144 ? 15.291 -4.310 7.010 1.00 40.84 144 VAL A C 1
ATOM 1158 O O . VAL A 1 144 ? 16.516 -4.259 6.941 1.00 40.84 144 VAL A O 1
ATOM 1161 N N . GLN A 1 145 ? 14.670 -5.424 7.424 1.00 33.75 145 GLN A N 1
ATOM 1162 C CA . GLN A 1 145 ? 15.382 -6.680 7.750 1.00 33.75 145 GLN A CA 1
ATOM 1163 C C . GLN A 1 145 ? 15.273 -7.768 6.671 1.00 33.75 145 GLN A C 1
ATOM 1165 O O . GLN A 1 145 ? 15.767 -8.882 6.869 1.00 33.75 145 GLN A O 1
ATOM 1170 N N . GLY A 1 146 ? 14.614 -7.449 5.561 1.00 34.72 146 GLY A N 1
ATOM 1171 C CA . GLY A 1 146 ? 14.690 -8.182 4.301 1.00 34.72 146 GLY A CA 1
ATOM 1172 C C . GLY A 1 146 ? 15.318 -7.294 3.240 1.00 34.72 146 GLY A C 1
ATOM 1173 O O . GLY A 1 146 ? 15.306 -7.700 2.069 1.00 34.72 146 GLY A O 1
#

pLDDT: mean 73.41, std 18.84, range [33.75, 94.94]

Solvent-accessible surface area (backbone atoms only — not comparable to full-atom values): 8704 Å² total; per-residue (Å²): 127,61,74,67,58,52,52,49,54,45,49,54,50,33,74,45,32,64,71,82,91,79,93,73,88,83,77,92,82,78,99,64,82,88,69,76,72,76,78,50,73,70,47,47,64,71,40,59,91,39,61,69,55,57,54,53,50,56,55,47,57,71,48,77,60,48,57,59,86,64,68,71,60,27,41,37,35,23,45,72,87,38,82,37,35,31,35,44,82,93,40,77,82,38,78,65,87,71,61,67,84,58,77,63,70,27,41,39,33,24,43,67,90,34,76,32,34,30,31,38,81,84,45,72,75,31,74,25,40,71,61,23,57,77,57,40,56,50,48,50,51,30,65,74,75,22

Organism: NCBI:txid1973484

Mean predicted aligned error: 11.23 Å

Sequence (146 aa):
MSDSLWQQIMQQVRQHSAPEVIEQSLDDRDCESLKLPSISQSAMSVLEPYAELVWDLNQARQKPPFPPAYVPKSVTILYEDMPFIRWEDGQFTLIRNCPNAYHPRFTEIQFDDQTALFLVSGEAIVNRIGAMATFAEQLEQAVVQG

Foldseek 3Di:
DDPVVLVVVLVLLLQQEADDDDDDDDDDDDPDDPPQDDQDPLLCVLCVVPVVVVVLLVVLQPDAADALPDDFQWKFKDFPNHTQWIDHNHDTPHHDDDDSPDDGQKMFIDGNNGTQWIAGVNDTSHHSCVNNVVNVVSVCCSNNND

Secondary structure (DSSP, 8-state):
--HHHHHHHHHHHHHT-------------------PPPPPHHHHHHHGGGHHHHHHHHHHHTSPPPPTT---SEEEEEETTEEEEEEETTEEEEEPPPPTT---SEEEEEETTEEEEEEETTEEEEE--TT-HHHHHHHHHHHH--